Protein AF-A0ABD2KEZ6-F1 (afdb_monomer)

Organism: NCBI:txid157864

Sequence (127 aa):
MEKSKTERKCRAESEGRKETERETAQRRPGRRARGRNAEEIAYLVKRGGIVPLRPIIRPAFDHLNTEVVHLIRDCWVETPSERPTIEKYANKLEEEVQERTKELEGEKRKSDILLYRMMPRLTGGAL

pLDDT: mean 73.03, std 20.48, range [34.41, 98.12]

Solvent-accessible surface area (backbone atoms only — not comparable to full-atom values): 8526 Å² total; per-residue (Å²): 140,80,84,61,86,67,64,70,61,65,67,68,66,71,72,80,73,78,86,73,89,88,80,93,80,81,80,89,70,77,80,74,64,80,77,73,52,73,65,59,50,51,50,40,62,75,67,69,53,91,68,72,89,66,77,85,84,66,86,86,48,102,76,64,56,64,68,59,55,49,49,55,53,44,68,60,47,87,55,73,89,74,34,72,56,71,66,62,53,51,53,53,53,49,51,55,50,52,52,54,49,55,53,52,52,53,52,49,50,54,51,53,54,49,48,62,71,70,50,74,88,70,90,78,73,87,132

InterPro domains:
  IPR011009 Protein kinase-like domain superfamily [SSF56112] (34-95)
  IPR050401 Cyclic nucleotide synthase [PTHR11920] (33-121)

Nearest PDB structures (foldseek):
  7egb-assembly1_1  TM=1.750E-01  e=9.871E+00  Homo sapiens

Radius of gyration: 32.11 Å; Cα contacts (8 Å, |Δi|>4): 16; chains: 1; bounding box: 51×50×110 Å

Mean predicted aligned error: 16.78 Å

Secondary structure (DSSP, 8-state):
----TTTTTTTSSSSTTS-SS----S-----------HHHHHHHHHTT-SS--S------STTS-HHHHHHHHHHT-SSGGGSPPHHHHHHHHHHHHHHHHHHHHHHHHHHHHHHHHHS-S-TT---

Structure (mmCIF, N/CA/C/O backbone):
data_AF-A0ABD2KEZ6-F1
#
_entry.id   AF-A0ABD2KEZ6-F1
#
loop_
_atom_site.group_PDB
_atom_site.id
_atom_site.type_symbol
_atom_site.label_atom_id
_atom_site.label_alt_id
_atom_site.label_comp_id
_atom_site.label_asym_id
_atom_site.label_entity_id
_atom_site.label_seq_id
_atom_site.pdbx_PDB_ins_code
_atom_site.Cartn_x
_atom_site.Cartn_y
_atom_site.Cartn_z
_atom_site.occupancy
_atom_site.B_iso_or_equiv
_atom_site.auth_seq_id
_atom_site.auth_comp_id
_atom_site.auth_asym_id
_atom_site.auth_atom_id
_atom_site.pdbx_PDB_model_num
ATOM 1 N N . MET A 1 1 ? 30.487 -39.847 -57.679 1.00 43.09 1 MET A N 1
ATOM 2 C CA . MET A 1 1 ? 30.752 -40.148 -56.253 1.00 43.09 1 MET A CA 1
ATOM 3 C C . MET A 1 1 ? 30.448 -38.900 -55.440 1.00 43.09 1 MET A C 1
ATOM 5 O O . MET A 1 1 ? 31.346 -38.159 -55.071 1.00 43.09 1 MET A O 1
ATOM 9 N N . GLU A 1 2 ? 29.164 -38.645 -55.216 1.00 45.38 2 GLU A N 1
ATOM 10 C CA . GLU A 1 2 ? 28.665 -37.532 -54.408 1.00 45.38 2 GLU A CA 1
ATOM 11 C C . GLU A 1 2 ? 28.104 -38.133 -53.126 1.00 45.38 2 GLU A C 1
ATOM 13 O O . GLU A 1 2 ? 27.011 -38.690 -53.111 1.00 45.38 2 GLU A O 1
ATOM 18 N N . LYS A 1 3 ? 28.905 -38.104 -52.058 1.00 49.66 3 LYS A N 1
ATOM 19 C CA . LYS A 1 3 ? 28.423 -38.464 -50.727 1.00 49.66 3 LYS A CA 1
ATOM 20 C C . LYS A 1 3 ? 27.723 -37.240 -50.143 1.00 49.66 3 LYS A C 1
ATOM 22 O O . LYS A 1 3 ? 28.334 -36.201 -49.901 1.00 49.66 3 LYS A O 1
ATOM 27 N N . SER A 1 4 ? 26.415 -37.386 -50.023 1.00 50.75 4 SER A N 1
ATOM 28 C CA . SER A 1 4 ? 25.386 -36.427 -49.662 1.00 50.75 4 SER A CA 1
ATOM 29 C C . SER A 1 4 ? 25.723 -35.575 -48.433 1.00 50.75 4 SER A C 1
ATOM 31 O O . SER A 1 4 ? 26.038 -36.076 -47.354 1.00 50.75 4 SER A O 1
ATOM 33 N N . LYS A 1 5 ? 25.552 -34.254 -48.574 1.00 56.81 5 LYS A N 1
ATOM 34 C CA . LYS A 1 5 ? 25.627 -33.230 -47.507 1.00 56.81 5 LYS A CA 1
ATOM 35 C C . LYS A 1 5 ? 24.680 -33.472 -46.314 1.00 56.81 5 LYS A C 1
ATOM 37 O O . LYS A 1 5 ? 24.732 -32.732 -45.336 1.00 56.81 5 LYS A O 1
ATOM 42 N N . THR A 1 6 ? 23.845 -34.501 -46.366 1.00 54.69 6 THR A N 1
ATOM 43 C CA . THR A 1 6 ? 22.863 -34.884 -45.349 1.00 54.69 6 THR A CA 1
ATOM 44 C C . THR A 1 6 ? 23.444 -35.728 -44.208 1.00 54.69 6 THR A C 1
ATOM 46 O O . THR A 1 6 ? 22.900 -35.697 -43.111 1.00 54.69 6 THR A O 1
ATOM 49 N N . GLU A 1 7 ? 24.583 -36.406 -44.385 1.00 50.16 7 GLU A N 1
ATOM 50 C CA . GLU A 1 7 ? 25.137 -37.306 -43.349 1.00 50.16 7 GLU A CA 1
ATOM 51 C C . GLU A 1 7 ? 25.994 -36.586 -42.294 1.00 50.16 7 GLU A C 1
ATOM 5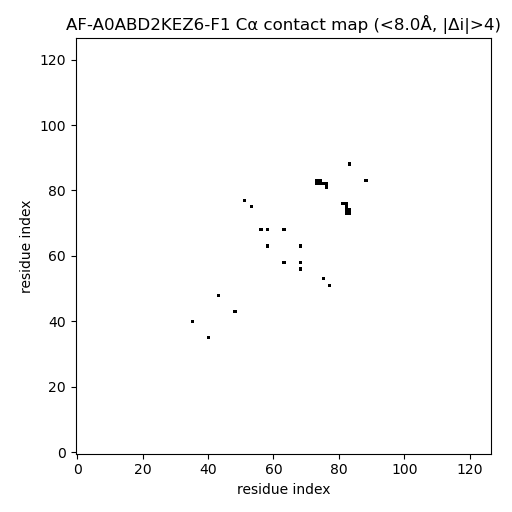3 O O . GLU A 1 7 ? 26.170 -37.073 -41.178 1.00 50.16 7 GLU A O 1
ATOM 58 N N . ARG A 1 8 ? 26.485 -35.375 -42.594 1.00 48.34 8 ARG A N 1
ATOM 59 C CA . ARG A 1 8 ? 27.219 -34.552 -41.613 1.00 48.34 8 ARG A CA 1
ATOM 60 C C . ARG A 1 8 ? 26.303 -33.901 -40.576 1.00 48.34 8 ARG A C 1
ATOM 62 O O . ARG A 1 8 ? 26.778 -33.523 -39.510 1.00 48.34 8 ARG A O 1
ATOM 69 N N . LYS A 1 9 ? 25.002 -33.802 -40.865 1.00 48.38 9 LYS A N 1
ATOM 70 C CA . LYS A 1 9 ? 24.021 -33.166 -39.977 1.00 48.38 9 LYS A CA 1
ATOM 71 C C . LYS A 1 9 ? 23.582 -34.078 -38.822 1.00 48.38 9 LYS A C 1
ATOM 73 O O . LYS A 1 9 ? 23.316 -33.577 -37.740 1.00 48.38 9 LYS A O 1
ATOM 78 N N . CYS A 1 10 ? 23.632 -35.401 -38.991 1.00 45.19 10 CYS A N 1
ATOM 79 C CA . CYS A 1 10 ? 23.264 -36.357 -37.938 1.00 45.19 10 CYS A CA 1
ATOM 80 C C . CYS A 1 10 ? 24.370 -36.617 -36.898 1.00 45.19 10 CYS A C 1
ATOM 82 O O . CYS A 1 10 ? 24.090 -37.185 -35.848 1.00 45.19 1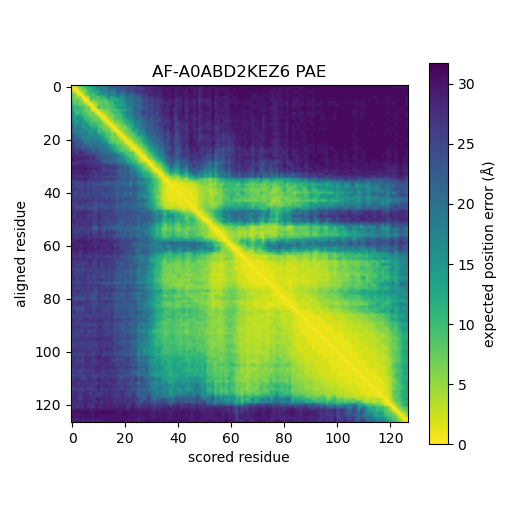0 CYS A O 1
ATOM 84 N N . ARG A 1 11 ? 25.618 -36.190 -37.148 1.00 41.28 11 ARG A N 1
ATOM 85 C CA . ARG A 1 11 ? 26.726 -36.350 -36.185 1.00 41.28 11 ARG A CA 1
ATOM 86 C C . ARG A 1 11 ? 26.827 -35.200 -35.174 1.00 41.28 11 ARG A C 1
ATOM 88 O O . ARG A 1 11 ? 27.460 -35.367 -34.141 1.00 41.28 11 ARG A O 1
ATOM 95 N N . ALA A 1 12 ? 26.178 -34.065 -35.445 1.00 42.69 12 ALA A N 1
ATOM 96 C CA . ALA A 1 12 ? 26.169 -32.902 -34.553 1.00 42.69 12 ALA A CA 1
ATOM 97 C C . ALA A 1 12 ? 25.035 -32.935 -33.506 1.00 42.69 12 ALA A C 1
ATOM 99 O O . ALA A 1 12 ? 25.052 -32.160 -32.555 1.00 42.69 12 ALA A O 1
ATOM 100 N N . GLU A 1 13 ? 24.059 -33.837 -33.647 1.00 46.47 13 GLU A N 1
ATOM 101 C CA . GLU A 1 13 ? 22.888 -33.917 -32.756 1.00 46.47 13 GLU A CA 1
ATOM 102 C C . GLU A 1 13 ? 23.020 -35.002 -31.668 1.00 46.47 13 GLU A C 1
ATOM 104 O O . GLU A 1 13 ? 22.214 -35.052 -30.740 1.00 46.47 13 GLU A O 1
ATOM 109 N N . SER A 1 14 ? 24.062 -35.841 -31.720 1.00 42.66 14 SER A N 1
ATOM 110 C CA . SER A 1 14 ? 24.310 -36.901 -30.727 1.00 42.66 14 SER A CA 1
ATOM 111 C C . SER A 1 14 ? 25.223 -36.495 -29.563 1.00 42.66 14 SER A C 1
ATOM 113 O O . SER A 1 14 ? 25.321 -37.238 -28.587 1.00 42.66 14 SER A O 1
ATOM 115 N N . GLU A 1 15 ? 25.879 -35.335 -29.635 1.00 44.84 15 GLU A N 1
ATOM 116 C CA . GLU A 1 15 ? 26.756 -34.826 -28.564 1.00 44.84 15 GLU A CA 1
ATOM 117 C C . GLU A 1 15 ? 26.024 -33.875 -27.600 1.00 44.84 15 GLU A C 1
ATOM 119 O O . GLU A 1 15 ? 26.455 -33.688 -26.468 1.00 44.84 15 GLU A O 1
ATOM 124 N N . GLY A 1 16 ? 24.848 -33.360 -27.979 1.00 40.25 16 GLY A N 1
ATOM 125 C CA . GLY A 1 16 ? 24.059 -32.417 -27.172 1.00 40.25 16 GLY A CA 1
ATOM 126 C C . GLY A 1 16 ? 23.120 -33.037 -26.128 1.00 40.25 16 GLY A C 1
ATOM 127 O O . GLY A 1 16 ? 22.251 -32.342 -25.609 1.00 40.25 16 GLY A O 1
ATOM 128 N N . ARG A 1 17 ? 23.229 -34.342 -25.838 1.00 42.03 17 ARG A N 1
ATOM 129 C CA . ARG A 1 17 ? 22.273 -35.078 -24.978 1.00 42.03 17 ARG A CA 1
ATOM 130 C C . ARG A 1 17 ? 22.897 -35.894 -23.840 1.00 42.03 17 ARG A C 1
ATOM 132 O O . ARG A 1 17 ? 22.208 -36.716 -23.248 1.00 42.03 17 ARG A O 1
ATOM 139 N N . LYS A 1 18 ? 24.178 -35.685 -23.519 1.00 42.19 18 LYS A N 1
ATOM 140 C CA . LYS A 1 18 ? 24.886 -36.439 -22.461 1.00 42.19 18 LYS A CA 1
ATOM 141 C C . LYS A 1 18 ? 25.466 -35.574 -21.344 1.00 42.19 18 LYS A C 1
ATOM 143 O O . LYS A 1 18 ? 26.488 -35.919 -20.768 1.00 42.19 18 LYS A O 1
ATOM 148 N N . GLU A 1 19 ? 24.790 -34.487 -21.004 1.00 37.94 19 GLU A N 1
ATOM 149 C CA . GLU A 1 19 ? 25.120 -33.710 -19.803 1.00 37.94 19 GLU A CA 1
ATOM 150 C C . GLU A 1 19 ? 23.862 -33.402 -18.984 1.00 37.94 19 GLU A C 1
ATOM 152 O O . GLU A 1 19 ? 23.663 -32.332 -18.421 1.00 37.94 19 GLU A O 1
ATOM 157 N N . THR A 1 20 ? 22.965 -34.380 -18.926 1.00 40.59 20 THR A N 1
ATOM 158 C CA . THR A 1 20 ? 21.993 -34.493 -17.843 1.00 40.59 20 THR A CA 1
ATOM 159 C C . THR A 1 20 ? 22.527 -35.532 -16.869 1.00 40.59 20 THR A C 1
ATOM 161 O O . THR A 1 20 ? 22.848 -36.642 -17.280 1.00 40.59 20 THR A O 1
ATOM 164 N N . GLU A 1 21 ? 22.579 -35.155 -15.592 1.00 40.41 21 GLU A N 1
ATOM 165 C CA . GLU A 1 21 ? 22.796 -36.037 -14.438 1.00 40.41 21 GLU A CA 1
ATOM 166 C C . GLU A 1 21 ? 24.232 -36.526 -14.227 1.00 40.41 21 GLU A C 1
ATOM 168 O O . GLU A 1 21 ? 24.582 -37.633 -14.624 1.00 40.41 21 GLU A O 1
ATOM 173 N N . ARG A 1 22 ? 25.042 -35.720 -13.521 1.00 38.66 22 ARG A N 1
ATOM 174 C CA . ARG A 1 22 ? 26.033 -36.170 -12.515 1.00 38.66 22 ARG A CA 1
ATOM 175 C C . ARG A 1 22 ? 26.773 -34.981 -11.893 1.00 38.66 22 ARG A C 1
ATOM 177 O O . ARG A 1 22 ? 27.976 -34.858 -12.035 1.00 38.66 22 ARG A O 1
ATOM 184 N N . GLU A 1 23 ? 26.060 -34.123 -11.165 1.00 38.19 23 GLU A N 1
ATOM 185 C CA . GLU A 1 23 ? 26.690 -33.419 -10.032 1.00 38.19 23 GLU A CA 1
ATOM 186 C C . GLU A 1 23 ? 25.646 -32.899 -9.036 1.00 38.19 23 GLU A C 1
ATOM 188 O O . GLU A 1 23 ? 25.516 -31.715 -8.730 1.00 38.19 23 GLU A O 1
ATOM 193 N N . THR A 1 24 ? 24.845 -33.817 -8.503 1.00 44.72 24 THR A N 1
ATOM 194 C CA . THR A 1 24 ? 24.246 -33.610 -7.186 1.00 44.72 24 THR A CA 1
ATOM 195 C C . THR A 1 24 ? 25.304 -33.898 -6.132 1.00 44.72 24 THR A C 1
ATOM 197 O O . THR A 1 24 ? 25.548 -35.062 -5.833 1.00 44.72 24 THR A O 1
ATOM 200 N N . ALA A 1 25 ? 25.894 -32.824 -5.599 1.00 43.78 25 ALA A N 1
ATOM 201 C CA . ALA A 1 25 ? 26.348 -32.630 -4.214 1.00 43.78 25 ALA A CA 1
ATOM 202 C C . ALA A 1 25 ? 27.692 -31.891 -4.170 1.00 43.78 25 ALA A C 1
ATOM 204 O O . ALA A 1 25 ? 28.729 -32.519 -4.293 1.00 43.78 25 ALA A O 1
ATOM 205 N N . GLN A 1 26 ? 27.657 -30.569 -3.948 1.00 43.19 26 GLN A N 1
ATOM 206 C CA . GLN A 1 26 ? 28.380 -29.916 -2.845 1.00 43.19 26 GLN A CA 1
ATOM 207 C C . GLN A 1 26 ? 28.076 -28.399 -2.857 1.00 43.19 26 GLN A C 1
ATOM 209 O O . GLN A 1 26 ? 28.540 -27.665 -3.717 1.00 43.19 26 GLN A O 1
ATOM 214 N N . ARG A 1 27 ? 27.298 -27.927 -1.867 1.00 34.41 27 ARG A N 1
ATOM 215 C CA . ARG A 1 27 ? 27.084 -26.512 -1.461 1.00 34.41 27 ARG A CA 1
ATOM 216 C C . ARG A 1 27 ? 26.522 -25.537 -2.522 1.00 34.41 27 ARG A C 1
ATOM 218 O O . ARG A 1 27 ? 27.228 -25.030 -3.380 1.00 34.41 27 ARG A O 1
ATOM 225 N N . ARG A 1 28 ? 25.235 -25.180 -2.375 1.00 49.41 28 ARG A N 1
ATOM 226 C CA . ARG A 1 28 ? 24.512 -24.174 -3.186 1.00 49.41 28 ARG A CA 1
ATOM 227 C C . ARG A 1 28 ? 25.273 -22.835 -3.298 1.00 49.41 28 ARG A C 1
ATOM 229 O O . ARG A 1 28 ? 25.359 -22.127 -2.295 1.00 49.41 28 ARG A O 1
ATOM 236 N N . PRO A 1 29 ? 25.660 -22.379 -4.502 1.00 37.78 29 PRO A N 1
ATOM 237 C CA . PRO A 1 29 ? 25.755 -20.962 -4.789 1.00 37.78 29 PRO A CA 1
ATOM 238 C C . PRO A 1 29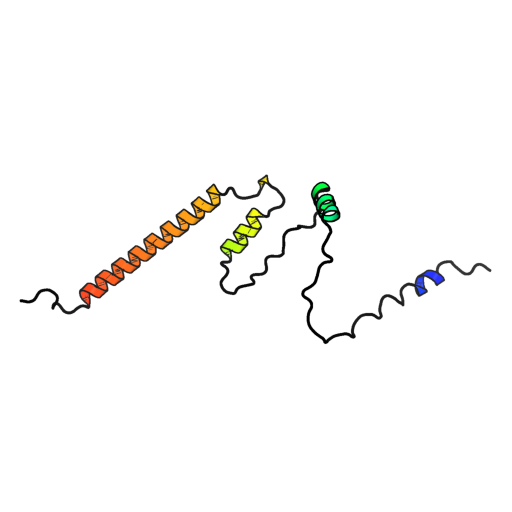 ? 24.370 -20.514 -5.263 1.00 37.78 29 PRO A C 1
ATOM 240 O O . PRO A 1 29 ? 23.893 -20.937 -6.319 1.00 37.78 29 PRO A O 1
ATOM 243 N N . GLY A 1 30 ? 23.693 -19.674 -4.475 1.00 38.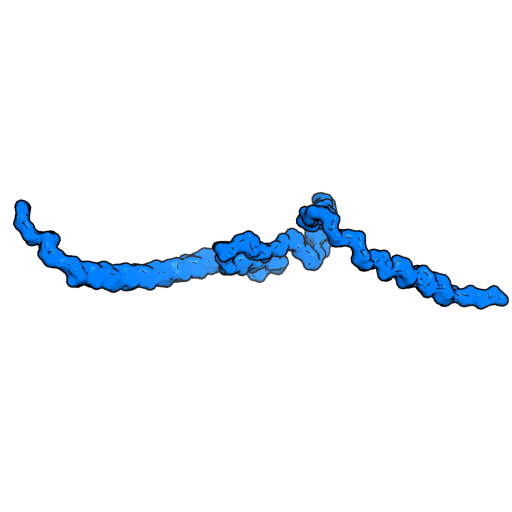97 30 GLY A N 1
ATOM 244 C CA . GLY A 1 30 ? 22.548 -18.913 -4.974 1.00 38.97 30 GLY A CA 1
ATOM 245 C C . GLY A 1 30 ? 22.938 -18.317 -6.321 1.00 38.97 30 GLY A C 1
ATOM 246 O O . GLY A 1 30 ? 23.995 -17.696 -6.415 1.00 38.97 30 GLY A O 1
ATOM 247 N N . ARG A 1 31 ? 22.162 -18.637 -7.364 1.00 46.16 31 ARG A N 1
ATOM 248 C CA . ARG A 1 31 ? 22.472 -18.340 -8.765 1.00 46.16 31 ARG A CA 1
ATOM 249 C C . ARG A 1 31 ? 23.011 -16.916 -8.893 1.00 46.16 31 ARG A C 1
ATOM 251 O O . ARG A 1 31 ? 22.235 -15.966 -8.939 1.00 46.16 31 ARG A O 1
ATOM 258 N N . ARG A 1 32 ? 24.338 -16.779 -8.982 1.00 44.44 32 ARG A N 1
ATOM 259 C CA . ARG A 1 32 ? 24.971 -15.609 -9.573 1.00 44.44 32 ARG A CA 1
ATOM 260 C C . ARG A 1 32 ? 24.517 -15.635 -11.023 1.00 44.44 32 ARG A C 1
ATOM 262 O O . ARG A 1 32 ? 25.127 -16.299 -11.856 1.00 44.44 32 ARG A O 1
ATOM 269 N N . ALA A 1 33 ? 23.405 -14.962 -11.320 1.00 48.94 33 ALA A N 1
ATOM 270 C CA . ALA A 1 33 ? 23.260 -14.386 -12.643 1.00 48.94 33 ALA A CA 1
ATOM 271 C C . ALA A 1 33 ? 24.595 -13.689 -12.903 1.00 48.94 33 ALA A C 1
ATOM 273 O O . ALA A 1 33 ? 25.054 -12.951 -12.028 1.00 48.94 33 ALA A O 1
ATOM 274 N N . ARG A 1 34 ? 25.271 -14.008 -14.014 1.00 55.41 34 ARG A N 1
ATOM 275 C CA . ARG A 1 34 ? 26.435 -13.230 -14.448 1.00 55.41 34 ARG A CA 1
ATOM 276 C C . ARG A 1 34 ? 26.047 -11.767 -14.264 1.00 55.41 34 ARG A C 1
ATOM 278 O O . ARG A 1 34 ? 25.037 -11.346 -14.829 1.00 55.41 34 ARG A O 1
ATOM 285 N N . GLY A 1 35 ? 26.726 -11.077 -13.348 1.00 62.22 35 GLY A N 1
ATOM 286 C CA . GLY A 1 35 ? 26.416 -9.690 -13.048 1.00 62.22 35 GLY A CA 1
ATOM 287 C C . GLY A 1 35 ? 26.601 -8.937 -14.349 1.00 62.22 35 GLY A C 1
ATOM 288 O O . GLY A 1 35 ? 27.724 -8.860 -14.839 1.00 62.22 35 GLY A O 1
ATOM 289 N N . ARG A 1 36 ? 25.498 -8.497 -14.957 1.00 71.56 36 ARG A N 1
ATOM 290 C CA . ARG A 1 36 ? 25.565 -7.650 -16.145 1.00 71.56 36 ARG A CA 1
ATOM 291 C C . ARG A 1 36 ? 26.380 -6.421 -15.769 1.00 71.56 36 ARG A C 1
ATOM 293 O O . ARG A 1 36 ? 26.191 -5.882 -14.675 1.00 71.56 36 ARG A O 1
ATOM 300 N N . ASN A 1 37 ? 27.299 -6.015 -16.635 1.00 82.62 37 ASN A N 1
ATOM 301 C CA . ASN A 1 37 ? 28.019 -4.764 -16.431 1.00 82.62 37 ASN A CA 1
ATOM 302 C C . ASN A 1 37 ? 27.072 -3.573 -16.659 1.00 82.62 37 ASN A C 1
ATOM 304 O O . ASN A 1 37 ? 25.947 -3.727 -17.152 1.00 82.62 37 ASN A O 1
ATOM 308 N N . ALA A 1 38 ? 27.502 -2.384 -16.242 1.00 83.19 38 ALA A N 1
ATOM 309 C CA . ALA A 1 38 ? 26.672 -1.187 -16.318 1.00 83.19 38 ALA A CA 1
ATOM 310 C C . ALA A 1 38 ? 26.258 -0.875 -17.768 1.00 83.19 38 ALA A C 1
ATOM 312 O O . ALA A 1 38 ? 25.135 -0.436 -18.013 1.00 83.19 38 ALA A O 1
ATOM 313 N N . GLU A 1 39 ? 27.132 -1.166 -18.730 1.00 86.62 39 GLU A N 1
ATOM 314 C CA . GLU A 1 39 ? 26.938 -0.924 -20.156 1.00 86.62 39 GLU A CA 1
ATOM 315 C C . GLU A 1 39 ? 25.831 -1.812 -20.737 1.00 86.62 39 GLU A C 1
ATOM 317 O O . GLU A 1 39 ? 24.947 -1.330 -21.446 1.00 86.62 39 GLU A O 1
ATOM 322 N N . GLU A 1 40 ? 25.833 -3.102 -20.401 1.00 82.56 40 GLU A N 1
ATOM 323 C CA . GLU A 1 40 ? 24.814 -4.066 -20.813 1.00 82.56 40 GLU A CA 1
ATOM 324 C C . GLU A 1 40 ? 23.449 -3.719 -20.202 1.00 82.56 40 GLU A C 1
ATOM 326 O O . GLU A 1 40 ? 22.423 -3.793 -20.882 1.00 82.56 40 GLU A O 1
ATOM 331 N N . ILE A 1 41 ? 23.426 -3.268 -18.943 1.00 79.25 41 ILE A N 1
ATOM 332 C CA . ILE A 1 41 ? 22.205 -2.782 -18.285 1.00 79.25 41 ILE A CA 1
ATOM 333 C C . ILE A 1 41 ? 21.672 -1.540 -19.009 1.00 79.25 41 ILE A C 1
ATOM 335 O O . ILE A 1 41 ? 20.501 -1.512 -19.390 1.00 79.25 41 ILE A O 1
ATOM 339 N N . ALA A 1 42 ? 22.523 -0.539 -19.250 1.00 82.31 42 ALA A N 1
ATOM 340 C CA . ALA A 1 42 ? 22.142 0.693 -19.939 1.00 82.31 42 ALA A CA 1
ATOM 341 C C . ALA A 1 42 ? 21.617 0.419 -21.357 1.00 82.31 42 ALA A C 1
ATOM 343 O O . ALA A 1 42 ? 20.629 1.013 -21.790 1.00 82.31 42 ALA A O 1
ATOM 344 N N . TYR A 1 43 ? 22.236 -0.524 -22.064 1.00 83.19 43 TYR A N 1
ATOM 345 C CA . TYR A 1 43 ? 21.810 -0.959 -23.388 1.00 83.19 43 TYR A CA 1
ATOM 346 C C . TYR A 1 43 ? 20.411 -1.587 -23.384 1.00 83.19 43 TYR A C 1
ATOM 348 O O . TYR A 1 43 ? 19.580 -1.242 -24.226 1.00 83.19 43 TYR A O 1
ATOM 356 N N . LEU A 1 44 ? 20.122 -2.476 -22.430 1.00 76.94 44 LEU A N 1
ATOM 357 C CA . LEU A 1 44 ? 18.811 -3.122 -22.304 1.00 76.94 44 LEU A CA 1
ATOM 358 C C . LEU A 1 44 ? 17.705 -2.126 -21.929 1.00 76.94 44 LEU A C 1
ATOM 360 O O . LEU A 1 44 ? 16.619 -2.190 -22.506 1.00 76.94 44 LEU A O 1
ATOM 364 N N . VAL A 1 45 ? 17.996 -1.178 -21.029 1.00 76.25 45 VAL A N 1
ATOM 365 C CA . VAL A 1 45 ? 17.065 -0.101 -20.646 1.00 76.25 45 VAL A CA 1
ATOM 366 C C . VAL A 1 45 ? 16.759 0.795 -21.843 1.00 76.25 45 VAL A C 1
ATOM 368 O O . VAL A 1 45 ? 15.598 1.044 -22.155 1.00 76.25 45 VAL A O 1
ATOM 371 N N . LYS A 1 46 ? 17.793 1.239 -22.566 1.00 78.62 46 LYS A N 1
ATOM 372 C CA . LYS A 1 46 ? 17.645 2.163 -23.698 1.00 78.62 46 LYS A CA 1
ATOM 373 C C . LYS A 1 46 ? 16.866 1.561 -24.870 1.00 78.62 46 LYS A C 1
ATOM 375 O O . LYS A 1 46 ? 16.247 2.303 -25.625 1.00 78.62 46 LYS A O 1
ATOM 380 N N . ARG A 1 47 ? 16.900 0.235 -25.037 1.00 78.00 47 ARG A N 1
ATOM 381 C CA . ARG A 1 47 ? 16.188 -0.471 -26.116 1.00 78.00 47 ARG A CA 1
ATOM 382 C C . ARG A 1 47 ? 14.823 -1.032 -25.706 1.00 78.00 47 ARG A C 1
ATOM 384 O O . ARG A 1 47 ? 14.212 -1.717 -26.519 1.00 78.00 47 ARG A O 1
ATOM 391 N N . GLY A 1 48 ? 14.353 -0.752 -24.487 1.00 65.25 48 GLY A N 1
ATOM 392 C CA . GLY A 1 48 ? 13.029 -1.177 -24.019 1.00 65.25 48 GLY A CA 1
ATOM 393 C C . GLY A 1 48 ? 12.850 -2.697 -23.998 1.00 65.25 48 GLY A C 1
ATOM 394 O O . GLY A 1 48 ? 11.801 -3.201 -24.387 1.00 65.25 48 GLY A O 1
ATOM 395 N N . GLY A 1 49 ? 13.893 -3.449 -23.624 1.00 63.25 49 GLY A N 1
ATOM 396 C CA . GLY A 1 49 ? 13.825 -4.911 -23.596 1.00 63.25 49 GLY A CA 1
ATOM 397 C C . GLY A 1 49 ? 12.767 -5.436 -22.615 1.00 63.25 49 GLY A C 1
ATOM 398 O O . GLY A 1 49 ? 12.642 -4.928 -21.509 1.00 63.25 49 GLY A O 1
ATOM 399 N N . ILE A 1 50 ? 12.067 -6.514 -22.992 1.00 59.66 50 ILE A N 1
ATOM 400 C CA . ILE A 1 50 ? 10.973 -7.162 -22.227 1.00 59.66 50 ILE A CA 1
ATOM 401 C C . ILE A 1 50 ? 11.460 -7.827 -20.922 1.00 59.66 50 ILE A C 1
ATOM 403 O O . ILE A 1 50 ? 10.669 -8.368 -20.159 1.00 59.66 50 ILE A O 1
ATOM 407 N N . VAL A 1 51 ? 12.766 -7.829 -20.639 1.00 62.84 51 VAL A N 1
ATOM 408 C CA . VAL A 1 51 ? 13.280 -8.445 -19.413 1.00 62.84 51 VAL A CA 1
ATOM 409 C C . VAL A 1 51 ? 13.129 -7.438 -18.278 1.00 62.84 51 VAL A C 1
ATOM 411 O O . VAL A 1 51 ? 13.931 -6.499 -18.231 1.00 62.84 51 VAL A O 1
ATOM 414 N N . PRO A 1 52 ? 12.185 -7.626 -17.334 1.00 62.38 52 PRO A N 1
ATOM 415 C CA . PRO A 1 52 ? 12.145 -6.770 -16.167 1.00 62.38 52 PRO A CA 1
ATOM 416 C C . PRO A 1 52 ? 13.493 -6.903 -15.456 1.00 62.38 52 PRO A C 1
ATOM 418 O O . PRO A 1 52 ? 13.899 -7.986 -15.029 1.00 62.38 52 PRO A O 1
ATOM 421 N N . LEU A 1 53 ? 14.210 -5.786 -15.314 1.00 68.88 53 LEU A N 1
ATOM 422 C CA . LEU A 1 53 ? 15.359 -5.697 -14.404 1.00 68.88 53 LEU A CA 1
ATOM 423 C C . LEU A 1 53 ? 14.910 -5.758 -12.935 1.00 68.88 53 LEU A C 1
ATOM 425 O O . LEU A 1 53 ? 15.734 -5.720 -12.022 1.00 68.88 53 LEU A O 1
ATOM 429 N N . ARG A 1 54 ? 13.595 -5.846 -12.712 1.00 74.69 54 ARG A N 1
ATOM 430 C CA . ARG A 1 54 ? 12.963 -5.982 -11.412 1.00 74.69 54 ARG A CA 1
ATOM 431 C C . ARG A 1 54 ? 13.277 -7.360 -10.818 1.00 74.69 54 ARG A C 1
ATOM 433 O O . ARG A 1 54 ? 13.126 -8.379 -11.497 1.00 74.69 54 ARG A O 1
ATOM 440 N N . PRO A 1 55 ? 13.685 -7.426 -9.544 1.00 76.62 55 PRO A N 1
ATOM 441 C CA . PRO A 1 55 ? 13.876 -8.696 -8.869 1.00 76.62 55 PRO A CA 1
ATOM 442 C C . PRO A 1 55 ? 12.535 -9.411 -8.667 1.00 76.62 55 PRO A C 1
ATOM 444 O O . PRO A 1 55 ? 11.504 -8.791 -8.409 1.00 76.62 55 PRO A O 1
ATOM 447 N N . ILE A 1 56 ? 12.565 -10.744 -8.721 1.00 75.81 56 ILE A N 1
ATOM 448 C CA . ILE A 1 56 ? 11.415 -11.564 -8.336 1.00 75.81 56 ILE A CA 1
ATOM 449 C C . ILE A 1 56 ? 11.275 -11.482 -6.816 1.00 75.81 56 ILE A C 1
ATOM 451 O O . ILE A 1 56 ? 12.067 -12.080 -6.084 1.00 75.81 56 ILE A O 1
ATOM 455 N N . ILE A 1 57 ? 10.257 -10.762 -6.347 1.00 77.94 57 ILE A N 1
ATOM 456 C CA . ILE A 1 57 ? 9.915 -10.686 -4.926 1.00 77.94 57 ILE A CA 1
ATOM 457 C C . ILE A 1 57 ? 9.270 -12.013 -4.532 1.00 77.94 57 ILE A C 1
ATOM 459 O O . ILE A 1 57 ? 8.076 -12.243 -4.746 1.00 77.94 57 ILE A O 1
ATOM 463 N N . ARG A 1 58 ? 10.094 -12.910 -3.993 1.00 74.31 58 ARG A N 1
ATOM 464 C CA . ARG A 1 58 ? 9.621 -14.063 -3.228 1.00 74.31 58 ARG A CA 1
ATOM 465 C C . ARG A 1 58 ? 9.270 -13.554 -1.828 1.00 74.31 58 ARG A C 1
ATOM 467 O O . ARG A 1 58 ? 10.068 -12.782 -1.294 1.00 74.31 58 ARG A O 1
ATOM 474 N N . PRO A 1 59 ? 8.141 -13.961 -1.226 1.00 68.38 59 PRO A N 1
ATOM 475 C CA . PRO A 1 59 ? 7.923 -13.725 0.192 1.00 68.38 59 PRO A CA 1
ATOM 476 C C . PRO A 1 59 ? 9.025 -14.482 0.940 1.00 68.38 59 PRO A C 1
ATOM 478 O O . PRO A 1 59 ? 8.999 -15.702 1.043 1.00 68.38 59 PRO A O 1
ATOM 481 N N . ALA A 1 60 ? 10.081 -13.764 1.318 1.00 66.12 60 ALA A N 1
ATOM 482 C CA . ALA A 1 60 ? 11.242 -14.327 2.003 1.00 66.12 60 ALA A CA 1
ATOM 483 C C . ALA A 1 60 ? 11.015 -14.428 3.520 1.00 66.12 60 ALA A C 1
ATOM 485 O O . ALA A 1 60 ? 11.851 -14.986 4.222 1.00 66.12 60 ALA A O 1
ATOM 486 N N . PHE A 1 61 ? 9.893 -13.886 4.005 1.00 66.94 61 PHE A N 1
ATOM 487 C CA . PHE A 1 61 ? 9.518 -13.830 5.408 1.00 66.94 61 PHE A CA 1
ATOM 488 C C . PHE A 1 61 ? 8.057 -14.238 5.554 1.00 66.94 61 PHE A C 1
ATOM 490 O O . PHE A 1 61 ? 7.198 -13.693 4.859 1.00 66.94 61 PHE A O 1
ATOM 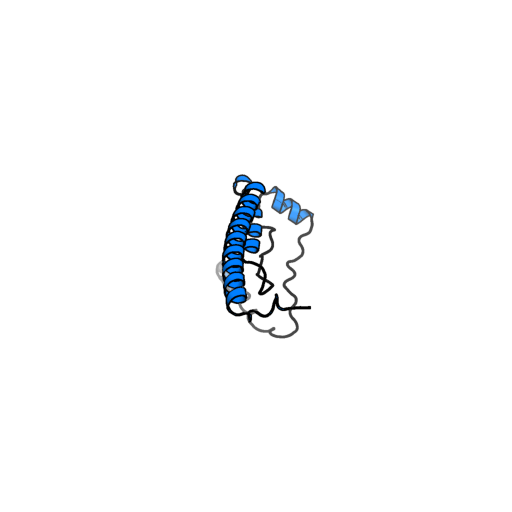497 N N . ASP A 1 62 ? 7.780 -15.128 6.504 1.00 68.81 62 ASP A N 1
ATOM 498 C CA . ASP A 1 62 ? 6.436 -15.643 6.800 1.00 68.81 62 ASP A CA 1
ATOM 499 C C . ASP A 1 62 ? 5.467 -14.563 7.329 1.00 68.81 62 ASP A C 1
ATOM 501 O O . ASP A 1 62 ? 4.275 -14.810 7.490 1.00 68.81 62 ASP A O 1
ATOM 505 N N . HIS A 1 63 ? 5.962 -13.347 7.590 1.00 73.25 63 HIS A N 1
ATOM 506 C CA . HIS A 1 63 ? 5.180 -12.217 8.103 1.00 73.25 63 HIS A CA 1
ATOM 507 C C . HIS A 1 63 ? 5.195 -10.989 7.188 1.00 73.25 63 HIS A C 1
ATOM 509 O O . HIS A 1 63 ? 4.704 -9.931 7.584 1.00 73.25 63 HIS A O 1
ATOM 515 N N . LEU A 1 64 ? 5.772 -11.077 5.982 1.00 80.06 64 LEU A N 1
ATOM 516 C CA . LEU A 1 64 ? 5.674 -9.951 5.058 1.00 80.06 64 LEU A CA 1
ATOM 517 C C . LEU A 1 64 ? 4.229 -9.852 4.571 1.00 80.06 64 LEU A C 1
ATOM 519 O O . LEU A 1 64 ? 3.728 -10.774 3.931 1.00 80.06 64 LEU A O 1
ATOM 523 N N . ASN A 1 65 ? 3.577 -8.731 4.876 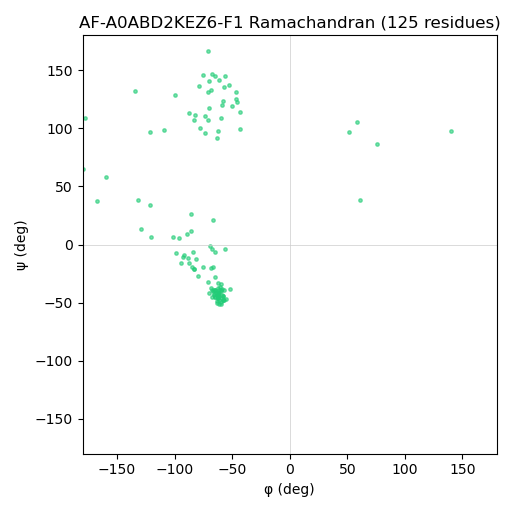1.00 83.38 65 ASN A N 1
ATOM 524 C CA . ASN A 1 65 ? 2.198 -8.507 4.473 1.00 83.38 65 ASN A CA 1
ATOM 525 C C . ASN A 1 65 ? 2.071 -8.610 2.943 1.00 83.38 65 ASN A C 1
ATOM 527 O O . ASN A 1 65 ? 2.748 -7.894 2.198 1.00 83.38 65 ASN A O 1
ATOM 531 N N . THR A 1 66 ? 1.189 -9.500 2.492 1.00 86.12 66 THR A N 1
ATOM 532 C CA . THR A 1 66 ? 0.850 -9.716 1.085 1.00 86.12 66 THR A CA 1
ATOM 533 C C . THR A 1 66 ? 0.472 -8.410 0.382 1.00 86.12 66 THR A C 1
ATOM 535 O O . THR A 1 66 ? 0.930 -8.178 -0.735 1.00 86.12 66 THR A O 1
ATOM 538 N N . GLU A 1 67 ? -0.238 -7.500 1.055 1.00 85.38 67 GLU A N 1
ATOM 539 C CA . GLU A 1 67 ? -0.626 -6.191 0.503 1.00 85.38 67 GLU A CA 1
ATOM 540 C C . GLU A 1 67 ? 0.584 -5.316 0.158 1.00 85.38 67 GLU A C 1
ATOM 542 O O . GLU A 1 67 ? 0.619 -4.660 -0.880 1.00 85.38 67 GLU A O 1
ATOM 547 N N . VAL A 1 68 ? 1.638 -5.369 0.976 1.00 86.06 68 VAL A N 1
ATOM 548 C CA . VAL A 1 68 ? 2.887 -4.642 0.705 1.00 86.06 68 VAL A CA 1
ATOM 549 C C . VAL A 1 68 ? 3.598 -5.246 -0.505 1.00 86.06 68 VAL A C 1
ATOM 551 O O . VAL A 1 68 ? 4.154 -4.522 -1.329 1.00 86.06 68 VAL A O 1
ATOM 554 N N . VAL A 1 69 ? 3.560 -6.572 -0.660 1.00 87.12 69 VAL A N 1
ATOM 555 C CA . VAL A 1 69 ? 4.110 -7.240 -1.849 1.00 87.12 69 VAL A CA 1
ATOM 556 C C . VAL A 1 69 ? 3.344 -6.833 -3.109 1.00 87.12 69 VAL A C 1
ATOM 558 O O . VAL A 1 69 ? 3.978 -6.585 -4.138 1.00 87.12 69 VAL A O 1
ATOM 561 N N . HIS A 1 70 ? 2.014 -6.744 -3.040 1.00 86.56 70 HIS A N 1
ATOM 562 C CA . HIS A 1 70 ? 1.183 -6.246 -4.137 1.00 86.56 70 HIS A CA 1
ATOM 563 C C . HIS A 1 70 ? 1.521 -4.796 -4.479 1.00 86.56 70 HIS A C 1
ATOM 565 O O . HIS A 1 70 ? 1.849 -4.524 -5.631 1.00 86.56 70 HIS A O 1
ATOM 571 N N . LEU A 1 71 ? 1.620 -3.911 -3.484 1.00 88.81 71 LEU A N 1
ATOM 572 C CA . LEU A 1 71 ? 2.024 -2.522 -3.701 1.00 88.81 71 LEU A CA 1
ATOM 573 C C . LEU A 1 71 ? 3.369 -2.411 -4.424 1.00 88.81 71 LEU A C 1
ATOM 575 O O . LEU A 1 71 ? 3.502 -1.639 -5.372 1.00 88.81 71 LEU A O 1
ATOM 579 N N . ILE A 1 72 ? 4.388 -3.164 -3.995 1.00 88.69 72 ILE A N 1
ATOM 580 C CA . ILE A 1 72 ? 5.707 -3.088 -4.639 1.00 88.69 72 ILE A CA 1
ATOM 581 C C . ILE A 1 72 ? 5.606 -3.514 -6.109 1.00 88.69 72 ILE A C 1
ATOM 583 O O . ILE A 1 72 ? 6.236 -2.895 -6.967 1.00 88.69 72 ILE A O 1
ATOM 587 N N . ARG A 1 73 ? 4.805 -4.542 -6.416 1.00 87.31 73 ARG A N 1
ATOM 588 C CA . ARG A 1 73 ? 4.571 -4.993 -7.796 1.00 87.31 73 ARG A CA 1
ATOM 589 C C . ARG A 1 73 ? 3.848 -3.926 -8.617 1.00 87.31 73 ARG A C 1
ATOM 591 O O . ARG A 1 73 ? 4.313 -3.620 -9.713 1.00 87.31 73 ARG A O 1
ATOM 598 N N . ASP A 1 74 ? 2.808 -3.310 -8.067 1.00 89.06 74 ASP A N 1
ATOM 599 C CA . ASP A 1 74 ? 2.016 -2.271 -8.736 1.00 89.06 74 ASP A CA 1
ATOM 600 C C . ASP A 1 74 ? 2.851 -1.005 -9.004 1.00 89.06 74 ASP A C 1
ATOM 602 O O . ASP A 1 74 ? 2.820 -0.425 -10.090 1.00 89.06 74 ASP A O 1
ATOM 606 N N . CYS A 1 75 ? 3.711 -0.619 -8.060 1.00 89.94 75 CYS A N 1
ATOM 607 C CA . CYS A 1 75 ? 4.679 0.468 -8.232 1.00 89.94 75 CYS A CA 1
ATOM 608 C C . CYS A 1 75 ? 5.769 0.155 -9.273 1.00 89.94 75 CYS A C 1
ATOM 610 O O . CYS A 1 75 ? 6.465 1.060 -9.750 1.00 89.94 75 CYS A O 1
ATOM 612 N N . TRP A 1 76 ? 5.973 -1.121 -9.604 1.00 88.38 76 TRP A N 1
ATOM 613 C CA . TRP A 1 76 ? 7.014 -1.585 -10.519 1.00 88.38 76 TRP A CA 1
ATOM 614 C C . TRP A 1 76 ? 6.518 -1.916 -11.929 1.00 88.38 76 TRP A C 1
ATOM 616 O O . TRP A 1 76 ? 7.340 -2.339 -12.743 1.00 88.38 76 TRP A O 1
ATOM 626 N N . VAL A 1 77 ? 5.248 -1.638 -12.246 1.00 85.19 77 VAL A N 1
ATOM 627 C CA . VAL A 1 77 ? 4.667 -1.804 -13.591 1.00 85.19 77 VAL A CA 1
ATOM 628 C C . VAL A 1 77 ? 5.508 -1.083 -14.654 1.00 85.19 77 VAL A C 1
ATOM 630 O O . VAL A 1 77 ? 6.006 0.028 -14.436 1.00 85.19 77 VAL A O 1
ATOM 633 N N . GLU A 1 78 ? 5.721 -1.731 -15.801 1.00 78.88 78 GLU A N 1
ATOM 634 C CA . GLU A 1 78 ? 6.585 -1.206 -16.868 1.00 78.88 78 GLU A CA 1
ATOM 635 C C . GLU A 1 78 ? 5.988 0.051 -17.507 1.00 78.88 78 GLU A C 1
ATOM 637 O O . GLU A 1 78 ? 6.695 1.032 -17.737 1.00 78.88 78 GLU A O 1
ATOM 642 N N . THR A 1 79 ? 4.671 0.060 -17.695 1.00 83.38 79 THR A N 1
ATOM 643 C CA . THR A 1 79 ? 3.883 1.183 -18.201 1.00 83.38 79 THR A CA 1
ATOM 644 C C . THR A 1 79 ? 3.757 2.273 -17.125 1.00 83.38 79 THR A C 1
ATOM 646 O O . THR A 1 79 ? 3.065 2.070 -16.127 1.00 83.38 79 THR A O 1
ATOM 649 N N . PRO A 1 80 ? 4.386 3.459 -17.277 1.00 85.75 80 PRO A N 1
ATOM 650 C CA . PRO A 1 80 ? 4.372 4.485 -16.226 1.00 85.75 80 PRO A CA 1
ATOM 651 C C . PRO A 1 80 ? 2.968 5.002 -15.906 1.00 85.75 80 PRO A C 1
ATOM 653 O O . PRO A 1 80 ? 2.674 5.315 -14.758 1.00 85.75 80 PRO A O 1
ATOM 656 N N . SER A 1 81 ? 2.102 5.053 -16.918 1.00 88.75 81 SER A N 1
ATOM 657 C CA . SER A 1 81 ? 0.715 5.509 -16.809 1.00 88.75 81 SER A CA 1
ATOM 658 C C . SER A 1 81 ? -0.178 4.575 -15.987 1.00 88.75 81 SER A C 1
ATOM 660 O O . SER A 1 81 ? -1.225 5.006 -15.520 1.00 88.75 81 SER A O 1
ATOM 662 N N . GLU A 1 82 ? 0.221 3.313 -15.816 1.00 89.19 82 GLU A N 1
ATOM 663 C CA . GLU A 1 82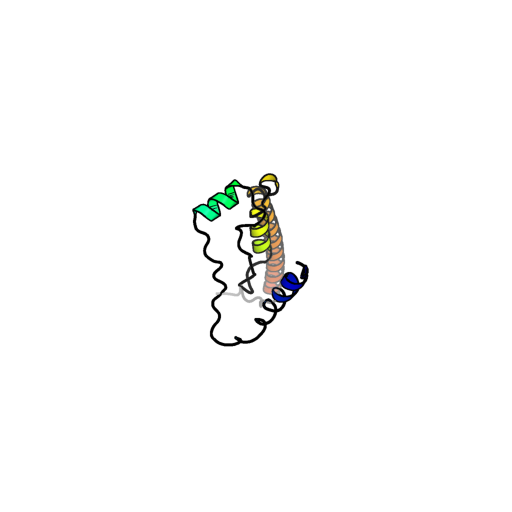 ? -0.528 2.306 -15.053 1.00 89.19 82 GLU A CA 1
ATOM 664 C C . GLU A 1 82 ? -0.102 2.247 -13.580 1.00 89.19 82 GLU A C 1
ATOM 666 O O . GLU A 1 82 ? -0.750 1.582 -12.775 1.00 89.19 82 GLU A O 1
ATOM 671 N N . ARG A 1 83 ? 0.977 2.945 -13.200 1.00 90.88 83 ARG A N 1
ATOM 672 C CA . ARG A 1 83 ? 1.445 2.956 -11.811 1.00 90.88 83 ARG A CA 1
ATOM 673 C C . ARG A 1 83 ? 0.477 3.739 -10.920 1.00 90.88 83 ARG A C 1
ATOM 675 O O . ARG A 1 83 ? -0.002 4.804 -11.322 1.00 90.88 83 ARG A O 1
ATOM 682 N N . PRO A 1 84 ? 0.224 3.274 -9.685 1.00 91.69 84 PRO A N 1
ATOM 683 C CA . PRO A 1 84 ? -0.595 4.017 -8.740 1.00 91.69 84 PRO A CA 1
ATOM 684 C C . PRO A 1 84 ? 0.082 5.338 -8.351 1.00 91.69 84 PRO A C 1
ATOM 686 O O . PRO A 1 84 ? 1.305 5.413 -8.206 1.00 91.69 84 PRO A O 1
ATOM 689 N N . THR A 1 85 ? -0.719 6.386 -8.138 1.00 93.00 85 THR A N 1
ATOM 690 C CA . THR A 1 85 ? -0.231 7.597 -7.471 1.00 93.00 85 THR A CA 1
ATOM 691 C C . THR A 1 85 ? -0.111 7.332 -5.974 1.00 93.00 85 THR A C 1
ATOM 693 O O . THR A 1 85 ? -0.918 6.602 -5.394 1.00 93.00 85 THR A O 1
ATOM 696 N N . ILE A 1 86 ? 0.886 7.946 -5.338 1.00 89.06 86 ILE A N 1
ATOM 697 C CA . ILE A 1 86 ? 1.140 7.768 -3.900 1.00 89.06 86 ILE A CA 1
ATOM 698 C C . ILE A 1 86 ? -0.087 8.190 -3.079 1.00 89.06 86 ILE A C 1
ATOM 700 O O . ILE A 1 86 ? -0.453 7.501 -2.135 1.00 89.06 86 ILE A O 1
ATOM 704 N N . GLU A 1 87 ? -0.769 9.258 -3.496 1.00 93.50 87 GLU A N 1
ATOM 705 C CA . GLU A 1 87 ? -1.999 9.752 -2.867 1.00 93.50 87 GLU A CA 1
ATOM 706 C C . GLU A 1 87 ? -3.114 8.701 -2.836 1.00 93.50 87 GLU A C 1
ATOM 708 O O . GLU A 1 87 ? -3.736 8.498 -1.800 1.00 93.50 87 GLU A O 1
ATOM 713 N N . LYS A 1 88 ? -3.346 7.976 -3.941 1.00 90.06 88 LYS A N 1
ATOM 714 C CA . LYS A 1 88 ? -4.395 6.944 -3.995 1.00 90.06 88 LYS A CA 1
ATOM 715 C C . LYS A 1 88 ? -4.132 5.822 -2.997 1.00 90.06 88 LYS A C 1
ATOM 717 O O . LYS A 1 88 ? -5.059 5.359 -2.340 1.00 90.06 88 LYS A O 1
ATOM 722 N N . TYR A 1 89 ? -2.878 5.390 -2.888 1.00 88.81 89 TYR A N 1
ATOM 723 C CA . TYR A 1 89 ? -2.509 4.350 -1.936 1.00 88.81 89 TYR A CA 1
ATOM 724 C C . TYR A 1 89 ? -2.572 4.850 -0.488 1.00 88.81 89 TYR A C 1
ATOM 726 O O . TYR A 1 89 ? -3.074 4.139 0.378 1.00 88.81 89 TYR A O 1
ATOM 734 N N . ALA A 1 90 ? -2.105 6.076 -0.232 1.00 91.81 90 ALA A N 1
ATOM 735 C CA . ALA A 1 90 ? -2.178 6.696 1.087 1.00 91.81 90 ALA A CA 1
ATOM 736 C C . ALA A 1 90 ? -3.629 6.812 1.574 1.00 91.81 90 ALA A C 1
ATOM 738 O O . ALA A 1 90 ? -3.919 6.392 2.689 1.00 91.81 90 ALA A O 1
ATOM 739 N N . ASN A 1 91 ? -4.540 7.271 0.711 1.00 94.62 91 ASN A N 1
ATOM 740 C CA . ASN A 1 91 ? -5.963 7.384 1.033 1.00 94.62 91 ASN A CA 1
ATOM 741 C C . ASN A 1 91 ? -6.590 6.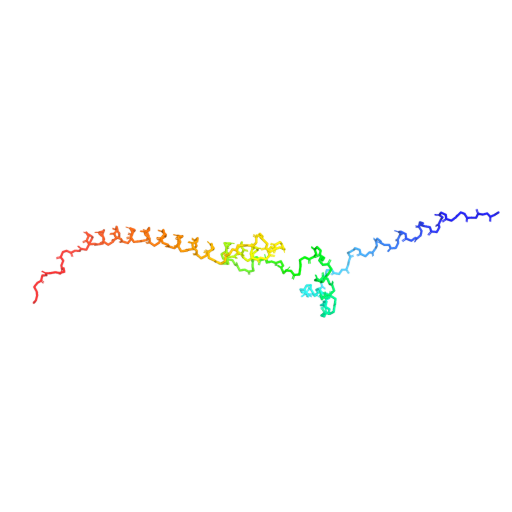019 1.346 1.00 94.62 91 ASN A C 1
ATOM 743 O O . ASN A 1 91 ? -7.298 5.893 2.338 1.00 94.62 91 ASN A O 1
ATOM 747 N N . LYS A 1 92 ? -6.293 4.988 0.538 1.00 91.75 92 LYS A N 1
ATOM 748 C CA . LYS A 1 92 ? -6.760 3.615 0.798 1.00 91.75 92 LYS A CA 1
ATOM 749 C C . LYS A 1 92 ? -6.292 3.125 2.173 1.00 91.75 92 LYS A C 1
ATOM 751 O O . LYS A 1 92 ? -7.086 2.594 2.940 1.00 91.75 92 LYS A O 1
ATOM 756 N N . LEU A 1 93 ? -5.009 3.308 2.490 1.00 91.81 93 LEU A N 1
ATOM 757 C CA . LEU A 1 93 ? -4.452 2.873 3.770 1.00 91.81 93 LEU A CA 1
ATOM 758 C C . LEU A 1 93 ? -5.059 3.646 4.946 1.00 91.81 93 LEU A C 1
ATOM 760 O O . LEU A 1 93 ? -5.315 3.068 5.999 1.00 91.81 93 LEU A O 1
ATOM 764 N N . GLU A 1 94 ? -5.279 4.947 4.778 1.00 95.81 94 GLU A N 1
ATOM 765 C CA . GLU A 1 94 ? -5.927 5.770 5.792 1.00 95.81 94 GLU A CA 1
ATOM 766 C C . GLU A 1 94 ? -7.358 5.292 6.063 1.00 95.81 94 GLU A C 1
ATOM 768 O O . GLU A 1 94 ? -7.724 5.123 7.224 1.00 95.81 94 GLU A O 1
ATOM 773 N N . GLU A 1 95 ? -8.135 5.001 5.019 1.00 96.50 95 GLU A N 1
ATOM 774 C CA . GLU A 1 95 ? -9.491 4.456 5.135 1.00 96.50 95 GLU A CA 1
ATOM 775 C C . GLU A 1 95 ? -9.501 3.113 5.883 1.00 96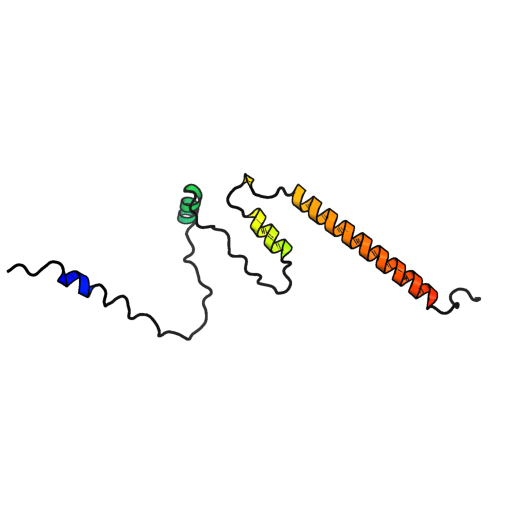.50 95 GLU A C 1
ATOM 777 O O . GLU A 1 95 ? -10.209 2.971 6.883 1.00 96.50 95 GLU A O 1
ATOM 782 N N . GLU A 1 96 ? -8.638 2.168 5.491 1.00 94.44 96 GLU A N 1
ATOM 783 C CA . GLU A 1 96 ? -8.502 0.868 6.164 1.00 94.44 96 GLU A CA 1
ATOM 784 C C . GLU A 1 96 ? -8.136 1.020 7.650 1.00 94.44 96 GLU A C 1
ATOM 786 O O . GLU A 1 96 ? -8.712 0.364 8.523 1.00 94.44 96 GLU A O 1
ATOM 791 N N . VAL A 1 97 ? -7.190 1.908 7.974 1.00 96.38 97 VAL A N 1
ATOM 792 C CA . VAL A 1 97 ? -6.787 2.175 9.363 1.00 96.38 97 VAL A CA 1
ATOM 793 C C . VAL A 1 97 ? -7.932 2.807 10.149 1.00 96.38 97 VAL A C 1
ATOM 795 O O . VAL A 1 97 ? -8.173 2.417 11.295 1.00 96.38 97 VAL A O 1
ATOM 798 N N . GLN A 1 98 ? -8.656 3.757 9.558 1.00 97.88 98 GLN A N 1
ATOM 799 C CA . GLN A 1 98 ? -9.795 4.410 10.198 1.00 97.88 98 GLN A CA 1
ATOM 800 C C . GLN A 1 98 ? -10.913 3.412 10.518 1.00 97.88 98 GLN A C 1
ATOM 802 O O . GLN A 1 98 ? -11.450 3.443 11.627 1.00 97.88 98 GLN A O 1
ATOM 807 N N . GLU A 1 99 ? -11.257 2.514 9.594 1.00 97.81 99 GLU A N 1
ATOM 808 C CA . GLU A 1 99 ? -12.265 1.473 9.825 1.00 97.81 99 GLU A CA 1
ATOM 809 C C . GLU A 1 99 ? -11.853 0.528 10.955 1.00 97.81 99 GLU A C 1
ATOM 811 O O . GLU A 1 99 ? -12.584 0.373 11.937 1.00 97.81 99 GLU A O 1
ATOM 816 N N . ARG A 1 100 ? -10.636 -0.021 10.887 1.00 97.38 100 ARG A N 1
ATOM 817 C CA . ARG A 1 100 ? -10.110 -0.939 11.911 1.00 97.38 100 ARG A CA 1
ATOM 818 C C . ARG A 1 100 ? -10.027 -0.288 13.288 1.00 97.38 100 ARG A C 1
ATOM 820 O O . ARG A 1 100 ? -10.306 -0.929 14.298 1.00 97.38 100 ARG A O 1
ATOM 827 N N . THR A 1 101 ? -9.680 0.995 13.343 1.00 97.44 101 THR A N 1
ATOM 828 C CA . THR A 1 101 ? -9.630 1.749 14.602 1.00 97.44 101 THR A CA 1
ATOM 829 C C . THR A 1 101 ? -11.023 1.898 15.213 1.00 97.44 101 THR A C 1
ATOM 831 O O . THR A 1 101 ? -11.192 1.663 16.409 1.00 97.44 101 THR A O 1
ATOM 834 N N . LYS A 1 102 ? -12.046 2.207 14.404 1.00 98.12 102 LYS A N 1
ATOM 835 C CA . LYS A 1 102 ? -13.442 2.300 14.872 1.00 98.12 102 LYS A CA 1
ATOM 836 C C . LYS A 1 102 ? -13.954 0.969 15.427 1.00 98.12 102 LYS A C 1
ATOM 838 O O . LYS A 1 102 ? -14.629 0.960 16.457 1.00 98.12 102 LYS A O 1
ATOM 843 N N . GLU A 1 103 ? -13.633 -0.146 14.772 1.00 97.81 103 GLU A N 1
ATOM 844 C CA . GLU A 1 103 ? -13.983 -1.490 15.251 1.00 97.81 103 GLU A CA 1
ATOM 845 C C . GLU A 1 103 ? -13.364 -1.771 16.625 1.00 97.81 103 GLU A C 1
ATOM 847 O O . GLU A 1 103 ? -14.085 -2.107 17.570 1.00 97.81 103 GLU A O 1
ATOM 852 N N . LEU A 1 104 ? -12.053 -1.542 16.757 1.00 97.88 104 LEU A N 1
ATOM 853 C CA . LEU A 1 104 ? -11.313 -1.741 18.005 1.00 97.88 104 LEU A CA 1
ATOM 854 C C . LEU A 1 104 ? -11.853 -0.871 19.144 1.00 97.88 104 LEU A C 1
ATOM 856 O O . LEU A 1 104 ? -11.968 -1.337 20.277 1.00 97.88 104 LEU A O 1
ATOM 860 N N . GLU A 1 105 ? -12.229 0.379 18.870 1.00 97.62 105 GLU A N 1
ATOM 861 C CA . GLU A 1 105 ? -12.883 1.235 19.862 1.00 97.62 105 GLU A CA 1
ATOM 862 C C . GLU A 1 105 ? -14.231 0.669 20.318 1.00 97.62 105 GLU A C 1
ATOM 864 O O . GLU A 1 105 ? -14.556 0.716 21.506 1.00 97.62 105 GLU A O 1
ATOM 869 N N . GLY A 1 106 ? -15.023 0.126 19.392 1.00 97.44 106 GLY A N 1
ATOM 870 C CA . GLY A 1 106 ? -16.292 -0.523 19.704 1.00 97.44 106 GLY A CA 1
ATOM 871 C C . GLY A 1 106 ? -16.113 -1.752 20.597 1.00 97.44 106 GLY A C 1
ATOM 872 O O . GLY A 1 106 ? -16.843 -1.914 21.577 1.00 97.44 106 GLY A O 1
ATOM 873 N N . GLU A 1 107 ? -15.134 -2.603 20.294 1.00 97.94 107 GLU A N 1
ATOM 874 C CA . GLU A 1 107 ? -14.792 -3.774 21.111 1.00 97.94 107 GLU A CA 1
ATOM 875 C C . GLU A 1 107 ? -14.260 -3.378 22.486 1.00 97.94 107 GLU A C 1
ATOM 877 O O . GLU A 1 107 ? -14.729 -3.897 23.502 1.00 97.94 107 GLU A O 1
ATOM 882 N N . LYS A 1 108 ? -13.357 -2.394 22.534 1.00 97.62 108 LYS A N 1
ATOM 883 C CA . LYS A 1 108 ? -12.827 -1.845 23.781 1.00 97.62 108 LYS A CA 1
ATOM 884 C C . LYS A 1 108 ? -13.950 -1.328 24.678 1.00 97.62 108 LYS A C 1
ATOM 886 O O . LYS A 1 108 ? -14.017 -1.723 25.835 1.00 97.62 108 LYS A O 1
ATOM 891 N N . ARG A 1 109 ? -14.897 -0.544 24.146 1.00 98.00 109 ARG A N 1
ATOM 892 C CA . ARG A 1 109 ? -16.057 -0.048 24.915 1.00 98.00 109 ARG A CA 1
ATOM 893 C C . ARG A 1 109 ? -16.900 -1.184 25.497 1.00 98.00 109 ARG A C 1
ATOM 895 O O . ARG A 1 109 ? -17.304 -1.110 26.654 1.00 98.00 109 ARG A O 1
ATOM 902 N N . LYS A 1 110 ? -17.171 -2.239 24.720 1.00 97.50 110 LYS A N 1
ATOM 903 C CA . LYS A 1 110 ? -17.914 -3.419 25.205 1.00 97.50 110 LYS A CA 1
ATOM 904 C C . LYS A 1 110 ? -17.161 -4.120 26.337 1.00 97.50 110 LYS A C 1
ATOM 906 O O . LYS A 1 110 ? -17.775 -4.481 27.340 1.00 97.50 110 LYS A O 1
ATOM 911 N N . SER A 1 111 ? -15.847 -4.278 26.179 1.00 97.50 111 SER A N 1
ATOM 912 C CA . SER A 1 111 ? -14.969 -4.859 27.195 1.00 97.50 111 SER A CA 1
ATOM 913 C C . SER A 1 111 ? -14.954 -4.016 28.471 1.00 97.50 111 SER A C 1
ATOM 915 O O . SER A 1 111 ? -15.125 -4.560 29.557 1.00 97.50 111 SER A O 1
ATOM 917 N N . ASP A 1 112 ? -14.829 -2.695 28.350 1.00 96.62 112 ASP A N 1
ATOM 918 C CA . ASP A 1 112 ? -14.804 -1.764 29.482 1.00 96.62 112 ASP A CA 1
ATOM 919 C C . ASP A 1 112 ? -16.125 -1.802 30.271 1.00 96.62 112 ASP A C 1
ATOM 921 O O . ASP A 1 112 ? -16.121 -1.861 31.502 1.00 96.62 112 ASP A O 1
ATOM 925 N N . ILE A 1 113 ? -17.269 -1.845 29.575 1.00 96.56 113 ILE A N 1
ATOM 926 C CA . ILE A 1 113 ? -18.596 -1.986 30.201 1.00 96.56 113 ILE A CA 1
ATOM 927 C C . ILE A 1 113 ? -18.707 -3.313 30.956 1.00 96.56 113 ILE A C 1
ATOM 929 O O . ILE A 1 113 ? -19.194 -3.352 32.090 1.00 96.56 113 ILE A O 1
ATOM 933 N N . LEU A 1 114 ? -18.281 -4.411 30.329 1.00 95.56 114 LEU A N 1
ATOM 934 C CA . LEU A 1 114 ? -18.314 -5.727 30.956 1.00 95.56 114 LEU A CA 1
ATOM 935 C C . LEU A 1 114 ? -17.418 -5.761 32.198 1.00 95.56 114 LEU A C 1
ATOM 937 O O . LEU A 1 114 ? -17.858 -6.218 33.253 1.00 95.56 114 LEU A O 1
ATOM 941 N N . LEU A 1 115 ? -16.203 -5.221 32.094 1.00 92.75 115 LEU A N 1
ATOM 942 C CA . LEU A 1 115 ? -15.253 -5.125 33.196 1.00 92.75 115 LEU A CA 1
ATOM 943 C C . LEU A 1 115 ? -15.853 -4.350 34.372 1.00 92.75 115 LEU A C 1
ATOM 945 O O . LEU A 1 115 ? -15.828 -4.839 35.499 1.00 92.75 115 LEU A O 1
ATOM 949 N N . TYR A 1 116 ? -16.468 -3.193 34.112 1.00 90.56 116 TYR A N 1
ATOM 950 C CA . TYR A 1 116 ? -17.145 -2.404 35.142 1.00 90.56 116 TYR A CA 1
ATOM 951 C C . TYR A 1 116 ? -18.244 -3.202 35.860 1.00 90.56 116 TYR A C 1
ATOM 953 O O . TYR A 1 116 ? -18.381 -3.114 37.078 1.00 90.56 116 TYR A O 1
ATOM 961 N N . ARG A 1 117 ? -19.005 -4.026 35.126 1.00 92.62 117 ARG A N 1
ATOM 962 C CA . ARG A 1 117 ? -20.055 -4.881 35.703 1.00 92.62 117 ARG A CA 1
ATOM 963 C C . ARG A 1 117 ? -19.498 -6.046 36.525 1.00 92.62 117 ARG A C 1
ATOM 965 O O . ARG A 1 117 ? -20.159 -6.488 37.463 1.00 92.62 117 ARG A O 1
ATOM 972 N N . MET A 1 118 ? -18.341 -6.577 36.143 1.00 92.31 118 MET A N 1
ATOM 973 C CA . MET A 1 118 ? -17.716 -7.729 36.800 1.00 92.31 118 MET A CA 1
ATOM 974 C C . MET A 1 118 ? -16.900 -7.346 38.039 1.00 92.31 118 MET A C 1
ATOM 976 O O . MET A 1 118 ? -16.671 -8.192 38.902 1.00 92.31 118 MET A O 1
ATOM 980 N N . MET A 1 119 ? -16.474 -6.090 38.148 1.00 85.31 119 MET A N 1
ATOM 981 C CA . MET A 1 119 ? -15.715 -5.600 39.295 1.00 85.31 119 MET A CA 1
ATOM 982 C C . MET A 1 119 ? -16.609 -5.492 40.551 1.00 85.31 119 MET A C 1
ATOM 984 O O . MET A 1 119 ? -17.698 -4.913 40.487 1.00 85.31 119 MET A O 1
ATOM 988 N N . PRO A 1 120 ? -16.178 -6.017 41.718 1.00 86.56 120 PRO A N 1
ATOM 989 C CA . PRO A 1 120 ? -16.881 -5.814 42.985 1.00 86.56 120 PRO A CA 1
ATOM 990 C C . PRO A 1 120 ? -17.040 -4.320 43.297 1.00 86.56 120 PRO A C 1
ATOM 992 O O . PRO A 1 120 ? -16.134 -3.536 43.025 1.00 86.56 120 PRO A O 1
ATOM 995 N N . ARG A 1 121 ? -18.158 -3.917 43.920 1.00 69.19 121 ARG A N 1
ATOM 996 C CA . ARG A 1 121 ? -18.533 -2.503 44.182 1.00 69.19 121 ARG A CA 1
ATOM 997 C C . ARG A 1 121 ? -17.622 -1.746 45.174 1.00 69.19 121 ARG A C 1
ATOM 999 O O . ARG A 1 121 ? -18.051 -0.771 45.778 1.00 69.19 121 ARG A O 1
ATOM 1006 N N . LEU A 1 122 ? -16.387 -2.189 45.389 1.00 61.06 122 LEU A N 1
ATOM 1007 C CA . LEU A 1 122 ? -15.507 -1.719 46.460 1.00 61.06 122 LEU A CA 1
ATOM 1008 C C . LEU A 1 122 ? -14.627 -0.516 46.084 1.00 61.06 122 LEU A C 1
ATOM 1010 O O . LEU A 1 122 ? -13.777 -0.125 46.872 1.00 61.06 122 LEU A O 1
ATOM 1014 N N . THR A 1 123 ? -14.823 0.125 44.931 1.00 58.50 123 THR A N 1
ATOM 1015 C CA . THR A 1 123 ? -14.015 1.293 44.519 1.00 58.50 123 THR A CA 1
ATOM 1016 C C . THR A 1 123 ? -14.528 2.634 45.068 1.00 58.50 123 THR A C 1
ATOM 1018 O O . THR A 1 123 ? -14.295 3.674 44.462 1.00 58.50 123 THR A O 1
ATOM 1021 N N . GLY A 1 124 ? -15.234 2.635 46.204 1.00 62.81 124 GLY A N 1
ATOM 1022 C CA . GLY A 1 124 ? -15.790 3.859 46.797 1.00 62.81 124 GLY A CA 1
ATOM 1023 C C . GLY A 1 124 ? -16.303 3.714 48.231 1.00 62.81 124 GLY A C 1
ATOM 1024 O O . GLY A 1 124 ? -17.335 4.288 48.560 1.00 62.81 124 GLY A O 1
ATOM 1025 N N . GLY A 1 125 ? -15.633 2.923 49.074 1.00 55.78 125 GLY A N 1
ATOM 1026 C CA . GLY A 1 125 ? -16.036 2.714 50.467 1.00 55.78 125 GLY A CA 1
ATOM 1027 C C . GLY A 1 125 ? -14.951 3.105 51.466 1.00 55.78 125 GLY A C 1
ATOM 1028 O O . GLY A 1 125 ? -14.085 2.289 51.745 1.00 55.78 125 GLY A O 1
ATOM 1029 N N . ALA A 1 126 ? -15.067 4.325 52.001 1.00 50.62 126 ALA A N 1
ATOM 1030 C CA . ALA A 1 126 ? -14.535 4.818 53.279 1.00 50.62 126 ALA A CA 1
ATOM 1031 C C . ALA A 1 126 ? -13.035 4.612 53.598 1.00 50.62 126 ALA A C 1
ATOM 1033 O O . ALA A 1 126 ? -12.668 3.606 54.199 1.00 50.62 126 ALA A O 1
ATOM 1034 N N . LEU A 1 127 ? -12.225 5.647 53.336 1.00 46.06 127 LEU A N 1
ATOM 1035 C CA . LEU A 1 127 ? -11.182 6.176 54.234 1.00 46.06 127 LEU A CA 1
ATOM 1036 C C . LEU A 1 127 ? -11.117 7.699 54.071 1.00 46.06 127 LEU A C 1
ATOM 1038 O O . LEU A 1 127 ? -11.261 8.156 52.914 1.00 46.06 127 LEU A O 1
#

Foldseek 3Di:
DDDDPVVVVVVVVVVVPPPPDDDPDDDDDPDPPPPDDPVSVVVCVVVVHPDQPDDDDDVPDPPDDPVVVVLVVLCSDPPPVSRDDPVVVVVVVVVVVVVVVVVVVVVVVVVVVVVVVPDDPPPDDDD